Protein AF-A0A6M0FXW6-F1 (afdb_monomer_lite)

Secondary structure (DSSP, 8-state):
---------HHHHHHHHHHHHHHHHS-HHHHHHHIIIII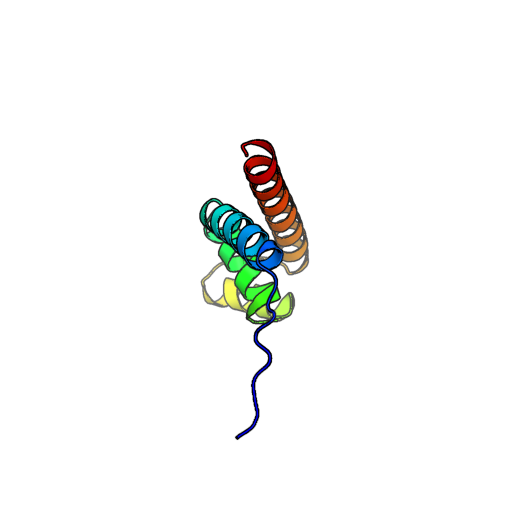S---HHHHHHHHHHTT----HHHHHHHHHHHHHHHHHHHHHHHT--

pLDDT: mean 86.93, std 16.91, range [36.88, 97.94]

Radius of gyration: 16.73 Å; chains: 1; bounding box: 37×25×51 Å

Sequence (85 aa):
MVDCNSNINADNQEESVHLHEALLQLPTEKRKLLSLRIVDDLSWKEIADYYRERGEKISAATLRKRHQRALNSLRELYIGLLHET

Structure (mmCIF, N/CA/C/O backbone):
data_AF-A0A6M0FXW6-F1
#
_entry.id   AF-A0A6M0FXW6-F1
#
loop_
_atom_site.group_PDB
_atom_site.id
_atom_site.type_symbol
_atom_site.label_atom_id
_atom_site.label_alt_id
_atom_site.label_comp_id
_atom_site.label_asym_id
_atom_site.label_entity_id
_atom_site.label_seq_id
_atom_site.pdbx_PDB_ins_code
_atom_site.Cartn_x
_atom_site.Cartn_y
_atom_site.Cartn_z
_atom_site.occupancy
_atom_site.B_iso_or_equiv
_atom_site.auth_seq_id
_atom_site.auth_comp_id
_atom_site.auth_asym_id
_atom_site.auth_atom_id
_atom_site.pdbx_PDB_model_num
ATOM 1 N N . MET A 1 1 ? -19.081 -16.197 -33.957 1.00 36.88 1 MET A N 1
ATOM 2 C CA . MET A 1 1 ? -17.615 -16.069 -33.868 1.00 36.88 1 MET A CA 1
ATOM 3 C C . MET A 1 1 ? -17.333 -14.588 -33.764 1.00 36.88 1 MET A C 1
ATOM 5 O O . MET A 1 1 ? -17.660 -13.874 -34.697 1.00 36.88 1 MET A O 1
ATOM 9 N N . VAL A 1 2 ? -16.925 -14.119 -32.586 1.00 51.72 2 VAL A N 1
ATOM 10 C CA . VAL A 1 2 ? -16.526 -12.723 -32.382 1.00 51.72 2 VAL A CA 1
ATOM 11 C C . VAL A 1 2 ? -15.011 -12.752 -32.354 1.00 51.72 2 VAL A C 1
ATOM 13 O O . VAL A 1 2 ? -14.430 -13.346 -31.447 1.00 51.72 2 VAL A O 1
ATOM 16 N N . ASP A 1 3 ? -14.398 -12.207 -33.395 1.00 45.22 3 ASP A N 1
ATOM 17 C CA . ASP A 1 3 ? -12.952 -12.101 -33.509 1.00 45.22 3 ASP A CA 1
ATOM 18 C C . ASP A 1 3 ? -12.450 -11.100 -32.465 1.00 45.22 3 ASP A C 1
ATOM 20 O O . ASP A 1 3 ? -12.628 -9.886 -32.583 1.00 45.22 3 ASP A O 1
ATOM 24 N N . CYS A 1 4 ? -11.851 -11.623 -31.396 1.00 50.75 4 CYS A N 1
ATOM 25 C CA . CYS A 1 4 ? -11.105 -10.824 -30.438 1.00 50.75 4 CYS A CA 1
ATOM 26 C C . CYS A 1 4 ? -9.837 -10.328 -31.138 1.00 50.75 4 CYS A C 1
ATOM 28 O O . CYS A 1 4 ? -8.866 -11.068 -31.287 1.00 50.75 4 CYS A O 1
ATOM 30 N N . ASN A 1 5 ? -9.878 -9.078 -31.599 1.00 49.62 5 ASN A N 1
ATOM 31 C CA . ASN A 1 5 ? -8.746 -8.358 -32.165 1.00 49.62 5 ASN A CA 1
ATOM 32 C C . ASN A 1 5 ? -7.667 -8.156 -31.085 1.00 49.62 5 ASN A C 1
ATOM 34 O O . ASN A 1 5 ? -7.644 -7.149 -30.377 1.00 49.62 5 ASN A O 1
ATOM 38 N N . SER A 1 6 ? -6.804 -9.157 -30.929 1.00 56.66 6 SER A N 1
ATOM 39 C CA . SER A 1 6 ? -5.640 -9.155 -30.048 1.00 56.66 6 SER A CA 1
ATOM 40 C C . SER A 1 6 ? -4.545 -8.262 -30.627 1.00 56.66 6 SER A C 1
ATOM 42 O O . SER A 1 6 ? -3.548 -8.749 -31.146 1.00 56.66 6 SER A O 1
ATOM 44 N N . ASN A 1 7 ? -4.727 -6.947 -30.532 1.00 49.19 7 ASN A N 1
ATOM 45 C CA . ASN A 1 7 ? -3.638 -5.986 -30.688 1.00 49.19 7 ASN A CA 1
ATOM 46 C C . ASN A 1 7 ? -3.304 -5.376 -29.319 1.00 49.19 7 ASN A C 1
ATOM 48 O O . ASN A 1 7 ? -3.421 -4.171 -29.105 1.00 49.19 7 ASN A O 1
ATOM 52 N N . ILE A 1 8 ? -2.971 -6.237 -28.350 1.00 54.62 8 ILE A N 1
ATOM 53 C CA . ILE A 1 8 ? -2.397 -5.799 -27.076 1.00 54.62 8 ILE A CA 1
ATOM 54 C C . ILE A 1 8 ? -0.896 -5.632 -27.320 1.00 54.62 8 ILE A C 1
ATOM 56 O O . ILE A 1 8 ? -0.157 -6.606 -27.420 1.00 54.62 8 ILE A O 1
ATOM 60 N N . ASN A 1 9 ? -0.519 -4.367 -27.504 1.00 52.22 9 ASN A N 1
ATOM 61 C CA . ASN A 1 9 ? 0.806 -3.843 -27.829 1.00 52.22 9 ASN A CA 1
ATOM 62 C C . ASN A 1 9 ? 1.942 -4.519 -27.042 1.00 52.22 9 ASN A C 1
ATOM 64 O O . ASN A 1 9 ? 1.886 -4.572 -25.815 1.00 52.22 9 ASN A O 1
ATOM 68 N N . ALA A 1 10 ? 2.996 -4.953 -27.739 1.00 52.38 10 ALA A N 1
ATOM 69 C CA . ALA A 1 10 ? 4.223 -5.493 -27.143 1.00 52.38 10 ALA A CA 1
ATOM 70 C C . ALA A 1 10 ? 4.872 -4.534 -26.116 1.00 52.38 10 ALA A C 1
ATOM 72 O O . ALA A 1 10 ? 5.403 -4.992 -25.111 1.00 52.38 10 ALA A O 1
ATOM 73 N N . ASP A 1 11 ? 4.710 -3.221 -26.301 1.00 53.25 11 ASP A N 1
ATOM 74 C CA . ASP A 1 11 ? 5.153 -2.169 -25.366 1.00 53.25 11 ASP A CA 1
ATOM 75 C C . ASP A 1 11 ? 4.523 -2.308 -23.964 1.00 53.25 11 ASP A C 1
ATOM 77 O O . ASP A 1 11 ? 5.191 -2.193 -22.940 1.00 53.25 11 ASP A O 1
ATOM 81 N N . ASN A 1 12 ? 3.232 -2.662 -23.895 1.00 58.53 12 ASN A N 1
ATOM 82 C CA . ASN A 1 12 ? 2.536 -2.861 -22.618 1.00 58.53 12 ASN A CA 1
ATOM 83 C C . ASN A 1 12 ? 3.029 -4.112 -21.876 1.00 58.53 12 ASN A C 1
ATOM 85 O O . ASN A 1 12 ? 2.860 -4.222 -20.660 1.00 58.53 12 ASN A O 1
ATOM 89 N N . GLN A 1 13 ? 3.579 -5.093 -22.598 1.00 62.50 13 GLN A N 1
ATOM 90 C CA . GLN A 1 13 ? 4.098 -6.310 -21.979 1.00 62.50 13 GLN A CA 1
ATOM 91 C C . GLN A 1 13 ? 5.420 -6.025 -21.270 1.00 62.50 13 GLN A C 1
ATOM 93 O O . GLN A 1 13 ? 5.604 -6.480 -20.144 1.00 62.50 13 GLN A O 1
ATOM 98 N N . GLU A 1 14 ? 6.297 -5.228 -21.878 1.00 66.19 14 GLU A N 1
ATOM 99 C CA . GLU A 1 14 ? 7.591 -4.865 -21.301 1.00 66.19 14 GLU A CA 1
ATOM 100 C C . GLU A 1 14 ? 7.440 -3.935 -20.085 1.00 66.19 14 GLU A C 1
ATOM 102 O O . GLU A 1 14 ? 8.039 -4.188 -19.036 1.00 66.19 14 GLU A O 1
ATOM 107 N N . GLU A 1 15 ? 6.546 -2.940 -20.145 1.00 73.75 15 GLU A N 1
ATOM 108 C CA . GLU A 1 15 ? 6.197 -2.122 -18.971 1.00 73.75 15 GLU A CA 1
ATOM 109 C C . GLU A 1 15 ? 5.628 -2.977 -17.825 1.00 73.75 15 GLU A C 1
ATOM 111 O O . GLU A 1 15 ? 5.980 -2.797 -16.653 1.00 73.75 15 GLU A O 1
ATOM 116 N N . SER A 1 16 ? 4.778 -3.958 -18.153 1.00 80.75 16 SER A N 1
ATOM 117 C CA . SER A 1 16 ? 4.207 -4.871 -17.161 1.00 80.75 16 SER A CA 1
ATOM 118 C C . SER A 1 16 ? 5.262 -5.769 -16.509 1.00 80.75 16 SER A C 1
ATOM 120 O O . SER A 1 16 ? 5.098 -6.119 -15.337 1.00 80.75 16 SER A O 1
ATOM 122 N N . VAL A 1 17 ? 6.319 -6.158 -17.230 1.00 87.75 17 VAL A N 1
ATOM 123 C CA . VAL A 1 17 ? 7.411 -6.986 -16.693 1.00 87.75 17 VAL A CA 1
ATOM 124 C C . VAL A 1 17 ? 8.240 -6.185 -15.692 1.00 87.75 17 VAL A C 1
ATOM 126 O O . VAL A 1 17 ? 8.375 -6.615 -14.544 1.00 87.75 17 VAL A O 1
ATOM 129 N N . HIS A 1 18 ? 8.696 -4.988 -16.066 1.00 89.50 18 HIS A N 1
ATOM 130 C CA . HIS A 1 18 ? 9.482 -4.129 -15.174 1.00 89.50 18 HIS A CA 1
ATOM 131 C C . HIS A 1 18 ? 8.691 -3.713 -13.928 1.00 89.50 18 HIS A C 1
ATOM 133 O O . HIS A 1 18 ? 9.223 -3.688 -12.816 1.00 89.50 18 HIS A O 1
ATOM 139 N N . LEU A 1 19 ? 7.389 -3.439 -14.071 1.00 90.25 19 LEU A N 1
ATOM 140 C CA . LEU A 1 19 ? 6.530 -3.133 -12.927 1.00 90.25 19 LEU A CA 1
ATOM 141 C C . LEU A 1 19 ? 6.378 -4.338 -11.991 1.00 90.25 19 LEU A C 1
ATOM 143 O O . LEU A 1 19 ? 6.416 -4.181 -10.766 1.00 90.25 19 LEU A O 1
ATOM 147 N N . HIS A 1 20 ? 6.201 -5.536 -12.551 1.00 91.25 20 HIS A N 1
ATOM 148 C CA . HIS A 1 20 ? 6.106 -6.760 -11.764 1.00 91.25 20 HIS A CA 1
ATOM 149 C C . HIS A 1 20 ? 7.402 -7.025 -10.993 1.00 91.25 20 HIS A C 1
ATOM 151 O O . HIS A 1 20 ? 7.360 -7.299 -9.793 1.00 91.25 20 HIS A O 1
ATOM 157 N N . GLU A 1 21 ? 8.551 -6.871 -11.642 1.00 93.44 21 GLU A N 1
ATOM 158 C CA . GLU A 1 21 ? 9.854 -7.037 -11.008 1.00 93.44 21 GLU A CA 1
ATOM 159 C C . GLU A 1 21 ? 10.097 -5.997 -9.904 1.00 93.44 21 GLU A C 1
ATOM 161 O O . GLU A 1 21 ? 10.454 -6.359 -8.779 1.00 93.44 21 GLU A O 1
ATOM 166 N N . ALA A 1 22 ? 9.778 -4.72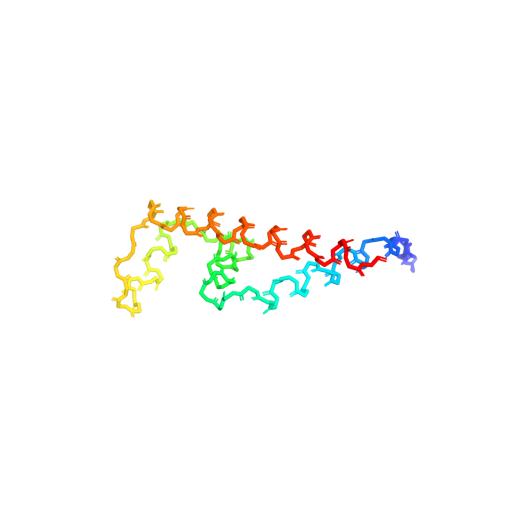4 -10.152 1.00 94.50 22 ALA A N 1
ATOM 167 C CA . ALA A 1 22 ? 9.850 -3.677 -9.134 1.00 94.50 22 ALA A CA 1
ATOM 168 C C . ALA A 1 22 ? 8.957 -3.990 -7.915 1.00 94.50 22 ALA A C 1
ATOM 170 O O . ALA A 1 22 ? 9.356 -3.785 -6.764 1.00 94.50 22 ALA A O 1
ATOM 171 N N . LEU A 1 23 ? 7.756 -4.542 -8.135 1.00 94.06 23 LEU A N 1
ATOM 172 C CA . LEU A 1 23 ? 6.877 -5.008 -7.058 1.00 94.06 23 LEU A CA 1
ATOM 173 C C . LEU A 1 23 ? 7.481 -6.185 -6.280 1.00 94.06 23 LEU A C 1
ATOM 175 O O . LEU A 1 23 ? 7.298 -6.259 -5.060 1.00 94.06 23 LEU A O 1
ATOM 179 N N . LEU A 1 24 ? 8.193 -7.097 -6.950 1.00 94.44 24 LEU A N 1
ATOM 180 C CA . LEU A 1 24 ? 8.861 -8.231 -6.308 1.00 94.44 24 LEU A CA 1
ATOM 181 C C . LEU A 1 24 ? 10.025 -7.796 -5.412 1.00 94.44 24 LEU A C 1
ATOM 183 O O . LEU A 1 24 ? 10.183 -8.362 -4.325 1.00 94.44 24 LEU A O 1
ATOM 187 N N . GLN A 1 25 ? 10.771 -6.770 -5.823 1.00 95.31 25 GLN A N 1
ATOM 188 C CA . GLN A 1 25 ? 11.875 -6.187 -5.054 1.00 95.31 25 GLN A CA 1
ATOM 189 C C . GLN A 1 25 ? 11.396 -5.321 -3.873 1.00 95.31 25 GLN A C 1
ATOM 191 O O . GLN A 1 25 ? 12.131 -5.090 -2.910 1.00 95.31 25 GLN A O 1
ATOM 196 N N . LEU A 1 26 ? 10.141 -4.862 -3.892 1.00 95.94 26 LEU A N 1
ATOM 197 C CA . LEU A 1 26 ? 9.582 -4.048 -2.819 1.00 95.94 26 LEU A CA 1
ATOM 198 C C . LEU A 1 26 ? 9.422 -4.863 -1.513 1.00 95.94 26 LEU A C 1
ATOM 200 O O . LEU A 1 26 ? 8.872 -5.973 -1.541 1.00 95.94 26 LEU A O 1
ATOM 204 N N . PRO A 1 27 ? 9.792 -4.311 -0.337 1.00 96.06 27 PRO A N 1
ATOM 205 C CA . PRO A 1 27 ? 9.588 -4.979 0.948 1.00 96.06 27 PRO A CA 1
ATOM 206 C C . PRO A 1 27 ? 8.150 -5.472 1.143 1.00 96.06 27 PRO A C 1
ATOM 208 O O . PRO A 1 27 ? 7.198 -4.754 0.820 1.00 96.06 27 PRO A O 1
ATOM 211 N N . THR A 1 28 ? 7.988 -6.664 1.724 1.00 95.06 28 THR A N 1
ATOM 212 C CA . THR A 1 28 ? 6.691 -7.352 1.866 1.00 95.06 28 THR A CA 1
ATOM 213 C C . THR A 1 28 ? 5.612 -6.467 2.484 1.00 95.06 28 THR A C 1
ATOM 215 O O . THR A 1 28 ? 4.514 -6.383 1.944 1.00 95.06 28 THR A O 1
ATOM 218 N N . GLU A 1 29 ? 5.935 -5.724 3.544 1.00 93.75 29 GLU A N 1
ATOM 219 C CA . GLU A 1 29 ? 4.993 -4.807 4.202 1.00 93.75 29 GLU A CA 1
ATOM 220 C C . GLU A 1 29 ? 4.506 -3.676 3.287 1.00 93.75 29 GLU A C 1
ATOM 222 O O . GLU A 1 29 ? 3.325 -3.328 3.275 1.00 93.75 29 GLU A O 1
ATOM 227 N N . LYS A 1 30 ? 5.404 -3.108 2.474 1.00 96.50 30 LYS A N 1
ATOM 228 C CA . L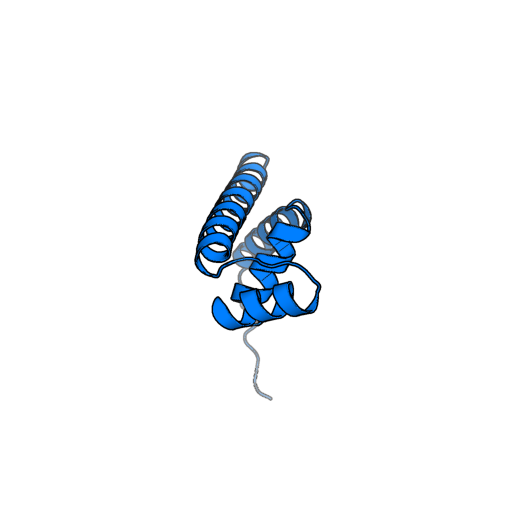YS A 1 30 ? 5.052 -2.052 1.516 1.00 96.50 30 LYS A CA 1
ATOM 229 C C . LYS A 1 30 ? 4.173 -2.618 0.404 1.00 96.50 30 LYS A C 1
ATOM 231 O O . LYS A 1 30 ? 3.136 -2.037 0.102 1.00 96.50 30 LYS A O 1
ATOM 236 N N . ARG A 1 31 ? 4.550 -3.770 -0.154 1.00 96.62 31 ARG A N 1
ATOM 237 C CA . ARG A 1 31 ? 3.777 -4.469 -1.189 1.00 96.62 31 ARG A CA 1
ATOM 238 C C . ARG A 1 31 ? 2.396 -4.879 -0.687 1.00 96.62 31 ARG A C 1
ATOM 240 O O . ARG A 1 31 ? 1.415 -4.663 -1.389 1.00 96.62 31 ARG A O 1
ATOM 247 N N . LYS A 1 32 ? 2.293 -5.390 0.543 1.00 96.19 32 LYS A N 1
ATOM 248 C CA . LYS A 1 32 ? 1.005 -5.740 1.151 1.00 96.19 32 LYS A CA 1
ATOM 249 C C . LYS A 1 32 ? 0.117 -4.511 1.321 1.00 96.19 32 LYS A C 1
ATOM 251 O O . LYS A 1 32 ? -1.054 -4.573 0.966 1.00 96.19 32 LYS A O 1
ATOM 256 N N . LEU A 1 33 ? 0.668 -3.392 1.794 1.00 97.19 33 LEU A N 1
ATOM 257 C CA . LEU A 1 33 ? -0.084 -2.143 1.916 1.00 97.19 33 LEU A CA 1
ATOM 258 C C . LEU A 1 33 ? -0.575 -1.616 0.558 1.00 97.19 33 LEU A C 1
ATOM 260 O O . LEU A 1 33 ? -1.704 -1.137 0.471 1.00 97.19 33 LEU A O 1
ATOM 264 N N . LEU A 1 34 ? 0.248 -1.710 -0.494 1.00 97.19 34 LEU A N 1
ATOM 265 C CA . LEU A 1 34 ? -0.168 -1.356 -1.855 1.00 97.19 34 LEU A CA 1
ATOM 266 C C . LEU A 1 34 ? -1.278 -2.285 -2.359 1.00 97.19 34 LEU A C 1
ATOM 268 O O . LEU A 1 34 ? -2.269 -1.791 -2.882 1.00 97.19 34 LEU A O 1
ATOM 272 N N . SER A 1 35 ? -1.161 -3.598 -2.136 1.00 96.31 35 SER A N 1
ATOM 273 C CA . SER A 1 35 ? -2.200 -4.576 -2.493 1.00 96.31 35 SER A CA 1
ATOM 274 C C . SER A 1 35 ? -3.532 -4.246 -1.824 1.00 96.31 35 SER A C 1
ATOM 276 O O . SER A 1 35 ? -4.532 -4.091 -2.514 1.00 96.31 35 SER A O 1
ATOM 278 N N . LEU A 1 36 ? -3.532 -4.044 -0.503 1.00 97.25 36 LEU A N 1
ATOM 279 C CA . LEU A 1 36 ? -4.750 -3.724 0.248 1.00 97.25 36 LEU A CA 1
ATOM 280 C C . LEU A 1 36 ? -5.411 -2.435 -0.257 1.00 97.25 36 LEU A C 1
ATOM 282 O O . LEU A 1 36 ? -6.632 -2.339 -0.297 1.00 97.25 36 LEU A O 1
ATOM 286 N N . ARG A 1 37 ? -4.613 -1.424 -0.628 1.00 97.81 37 ARG A N 1
ATOM 287 C CA . ARG A 1 37 ? -5.152 -0.130 -1.056 1.00 97.81 37 ARG A CA 1
ATOM 288 C C . ARG A 1 37 ? -5.593 -0.106 -2.517 1.00 97.81 37 ARG A C 1
ATOM 290 O O . ARG A 1 37 ? -6.569 0.574 -2.806 1.00 97.81 37 ARG A O 1
ATOM 297 N N . ILE A 1 38 ? -4.835 -0.728 -3.416 1.00 95.31 38 ILE A N 1
ATOM 298 C CA . ILE A 1 38 ? -4.979 -0.562 -4.871 1.00 95.31 38 ILE A CA 1
ATOM 299 C C . ILE A 1 38 ? -5.707 -1.753 -5.493 1.00 95.31 38 ILE A C 1
ATOM 301 O O . ILE A 1 38 ? -6.531 -1.555 -6.375 1.00 95.31 38 ILE A O 1
ATOM 305 N N . VAL A 1 39 ? -5.402 -2.974 -5.044 1.00 93.44 39 VAL A N 1
ATOM 306 C CA . VAL A 1 39 ? -5.986 -4.208 -5.596 1.00 93.44 39 VAL A CA 1
ATOM 307 C C . VAL A 1 39 ? -7.295 -4.537 -4.889 1.00 93.44 39 VAL A C 1
ATOM 309 O O . VAL A 1 39 ? -8.308 -4.743 -5.545 1.00 93.44 39 VAL A O 1
ATOM 312 N N . ASP A 1 40 ? -7.281 -4.522 -3.555 1.00 95.50 40 ASP A N 1
ATOM 313 C CA . ASP A 1 40 ? -8.461 -4.836 -2.739 1.00 95.50 40 ASP A CA 1
ATOM 314 C C . ASP A 1 40 ? -9.377 -3.605 -2.531 1.00 95.50 40 ASP A C 1
ATOM 316 O O . ASP A 1 40 ? -10.417 -3.712 -1.889 1.00 95.50 40 ASP A O 1
ATOM 320 N N . ASP A 1 41 ? -8.966 -2.432 -3.038 1.00 96.75 41 ASP A N 1
ATOM 321 C CA . ASP A 1 41 ? -9.614 -1.110 -2.916 1.00 96.75 41 ASP A CA 1
ATOM 322 C C . ASP A 1 41 ? -10.125 -0.751 -1.506 1.00 96.75 41 ASP A C 1
ATOM 324 O O . ASP A 1 41 ? -11.122 -0.051 -1.326 1.00 96.75 41 ASP A O 1
ATOM 328 N N . LEU A 1 42 ? -9.413 -1.190 -0.466 1.00 97.75 42 LEU A N 1
ATOM 329 C CA . LEU A 1 42 ? -9.803 -0.891 0.907 1.00 97.75 42 LEU A CA 1
ATOM 330 C C . LEU A 1 42 ? -9.543 0.578 1.251 1.00 97.75 42 LEU A C 1
ATOM 332 O O . LEU A 1 42 ? -8.495 1.163 0.939 1.00 97.75 42 LEU A O 1
ATOM 336 N N . SER A 1 43 ? -10.468 1.176 1.996 1.00 97.75 43 SER A N 1
ATOM 337 C CA . SER A 1 43 ? -10.288 2.506 2.563 1.00 97.75 43 SER A CA 1
ATOM 338 C C . SER A 1 43 ? -9.205 2.513 3.646 1.00 97.75 43 SER A C 1
ATOM 340 O O . SER A 1 43 ? -8.911 1.518 4.307 1.00 97.75 43 SER A O 1
ATOM 342 N N . TRP A 1 44 ? -8.641 3.689 3.935 1.00 97.62 44 TRP A N 1
ATOM 343 C CA . TRP A 1 44 ? -7.654 3.831 5.016 1.00 97.62 44 TRP A CA 1
ATOM 344 C C . TRP A 1 44 ? -8.169 3.407 6.391 1.00 97.62 44 TRP A C 1
ATOM 346 O O . TRP A 1 44 ? -7.364 3.079 7.262 1.00 97.62 44 TRP A O 1
ATOM 356 N N . LYS A 1 45 ? -9.488 3.475 6.598 1.00 97.12 45 LYS A N 1
ATOM 357 C CA . LYS A 1 45 ? -10.124 3.028 7.833 1.00 97.12 45 LYS A CA 1
ATOM 358 C C . LYS A 1 45 ? -10.145 1.501 7.887 1.00 97.12 45 LYS A C 1
ATOM 360 O O . LYS A 1 45 ? -9.657 0.952 8.863 1.00 97.12 45 LYS A O 1
ATOM 365 N N . GLU A 1 46 ? -10.596 0.845 6.821 1.00 97.94 46 GLU A N 1
ATOM 366 C CA . GLU A 1 46 ? -10.619 -0.622 6.724 1.00 97.94 46 GLU A CA 1
ATOM 367 C C . GLU A 1 46 ? -9.217 -1.219 6.830 1.00 97.94 46 GLU A C 1
ATOM 369 O O . GLU A 1 46 ? -9.012 -2.185 7.554 1.00 97.94 46 GLU A O 1
ATOM 374 N N . ILE A 1 47 ? -8.214 -0.593 6.209 1.00 97.50 47 ILE A N 1
ATOM 375 C CA . ILE A 1 47 ? -6.818 -1.024 6.359 1.00 97.50 47 ILE A CA 1
ATOM 376 C C . ILE A 1 47 ? -6.346 -0.842 7.813 1.00 97.50 47 ILE A C 1
ATOM 378 O O . ILE A 1 47 ? -5.656 -1.703 8.352 1.00 97.50 47 ILE A O 1
ATOM 382 N N . ALA A 1 48 ? -6.705 0.262 8.479 1.00 97.38 48 ALA A N 1
ATOM 383 C CA . ALA A 1 48 ? -6.356 0.464 9.889 1.00 97.38 48 ALA A CA 1
ATOM 384 C C . ALA A 1 48 ? -7.018 -0.575 10.805 1.00 97.38 48 ALA A C 1
ATOM 386 O O . ALA A 1 48 ? -6.389 -1.025 11.764 1.00 97.38 48 ALA A O 1
ATOM 387 N N . ASP A 1 49 ? -8.257 -0.958 10.506 1.00 96.94 49 ASP A N 1
ATOM 388 C CA . ASP A 1 49 ? -8.978 -2.000 11.229 1.00 96.94 49 ASP A CA 1
ATOM 389 C C . ASP A 1 49 ? -8.358 -3.388 10.954 1.00 96.94 49 ASP A C 1
ATOM 391 O O . ASP A 1 49 ? -8.066 -4.104 11.910 1.00 96.94 49 ASP A O 1
ATOM 395 N N . TYR A 1 50 ? -7.974 -3.695 9.707 1.00 96.00 50 TYR A N 1
ATOM 396 C CA . TYR A 1 50 ? -7.231 -4.911 9.332 1.00 96.00 50 TYR A CA 1
ATOM 397 C C . TYR A 1 50 ? -5.929 -5.083 10.133 1.00 96.00 50 TYR A C 1
ATOM 399 O O . TYR A 1 50 ? -5.636 -6.165 10.643 1.00 96.00 50 TYR A O 1
ATOM 407 N N . TYR A 1 51 ? -5.132 -4.019 10.283 1.00 95.69 51 TYR A N 1
ATOM 408 C CA . TYR A 1 51 ? -3.918 -4.077 11.108 1.00 95.69 51 TYR A CA 1
ATOM 409 C C . TYR A 1 51 ? -4.251 -4.1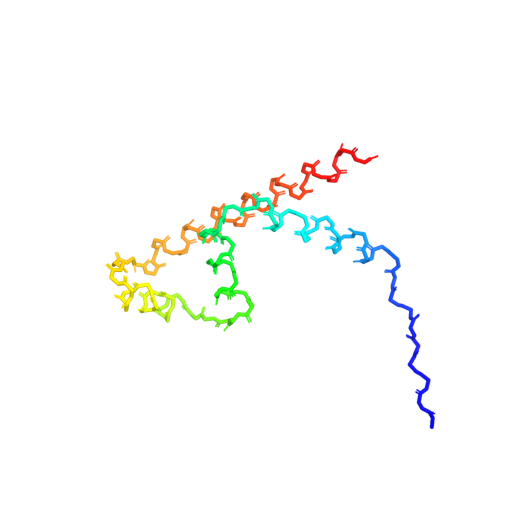97 12.601 1.00 95.69 51 TYR A C 1
ATOM 411 O O . TYR A 1 51 ? -3.589 -4.946 13.323 1.00 95.69 51 TYR A O 1
ATOM 419 N N . ARG A 1 52 ? -5.308 -3.520 13.069 1.00 96.00 52 ARG A N 1
ATOM 420 C CA . ARG A 1 52 ? -5.738 -3.573 14.473 1.00 96.00 52 ARG A CA 1
ATOM 421 C C . ARG A 1 52 ? -6.147 -4.982 14.891 1.00 96.00 52 ARG A C 1
ATOM 423 O O . ARG A 1 52 ? -5.763 -5.406 15.978 1.00 96.00 52 ARG A O 1
ATOM 430 N N . GLU A 1 53 ? -6.880 -5.699 14.045 1.00 95.88 53 GLU A N 1
ATOM 431 C CA . GLU A 1 53 ? -7.291 -7.092 14.283 1.00 95.88 53 GLU A CA 1
ATOM 432 C C . GLU A 1 53 ? -6.095 -8.042 14.430 1.00 95.88 53 GLU A C 1
ATOM 434 O O . GLU A 1 53 ? -6.171 -9.042 15.138 1.00 95.88 53 GLU A O 1
ATOM 439 N N . ARG A 1 54 ? -4.954 -7.690 13.831 1.00 93.56 54 ARG A N 1
ATOM 440 C CA . ARG A 1 54 ? -3.691 -8.437 13.915 1.00 93.56 54 ARG A CA 1
ATOM 441 C C . ARG A 1 54 ? -2.785 -7.974 15.063 1.00 93.56 54 ARG A C 1
ATOM 443 O O . ARG A 1 54 ? -1.653 -8.431 15.173 1.00 93.56 54 ARG A O 1
ATOM 450 N N . GLY A 1 55 ? -3.273 -7.073 15.919 1.00 95.75 55 GLY A N 1
ATOM 451 C CA . GLY A 1 55 ? -2.544 -6.537 17.072 1.00 95.75 55 GLY A CA 1
ATOM 452 C C . GLY A 1 55 ? -1.746 -5.259 16.792 1.00 95.75 55 GLY A C 1
ATOM 453 O O . GLY A 1 55 ? -1.136 -4.706 17.708 1.00 95.75 55 GLY A O 1
ATOM 454 N N . GLU A 1 56 ? -1.781 -4.730 15.568 1.00 93.44 56 GLU A N 1
ATOM 455 C CA . GLU A 1 56 ? -1.052 -3.523 15.182 1.00 93.44 56 GLU A CA 1
ATOM 456 C C . GLU A 1 56 ? -1.952 -2.281 15.203 1.00 93.44 56 GLU A C 1
ATOM 458 O O . GLU A 1 56 ? -2.808 -2.062 14.347 1.00 93.44 56 GLU A O 1
ATOM 463 N N . LYS A 1 57 ? -1.731 -1.387 16.170 1.00 94.00 57 LYS A N 1
ATOM 464 C CA . LYS A 1 57 ? -2.461 -0.112 16.245 1.00 94.00 57 LYS A CA 1
ATOM 465 C C . LYS A 1 57 ? -1.814 0.941 15.345 1.00 94.00 57 LYS A C 1
ATOM 467 O O . LYS A 1 57 ? -1.000 1.744 15.796 1.00 94.00 57 LYS A O 1
ATOM 472 N N . ILE A 1 58 ? -2.207 0.964 14.073 1.00 94.62 58 ILE A N 1
ATOM 473 C CA . ILE A 1 58 ? -1.732 1.952 13.096 1.00 94.62 58 ILE A CA 1
ATOM 474 C C . ILE A 1 58 ? -2.878 2.894 12.713 1.00 94.62 58 ILE A C 1
ATOM 476 O O . ILE A 1 58 ? -3.982 2.465 12.394 1.00 94.62 58 ILE A O 1
ATOM 480 N N . SER A 1 59 ? -2.620 4.204 12.732 1.00 96.00 59 SER A N 1
ATOM 481 C CA . SER A 1 59 ? -3.612 5.198 12.307 1.00 96.00 59 SER A CA 1
ATOM 482 C C . SER A 1 59 ? -3.733 5.280 10.779 1.00 96.00 59 SER A C 1
ATOM 484 O O . SER A 1 59 ? -2.748 5.110 10.055 1.00 96.00 59 SER A O 1
ATOM 486 N N . ALA A 1 60 ? -4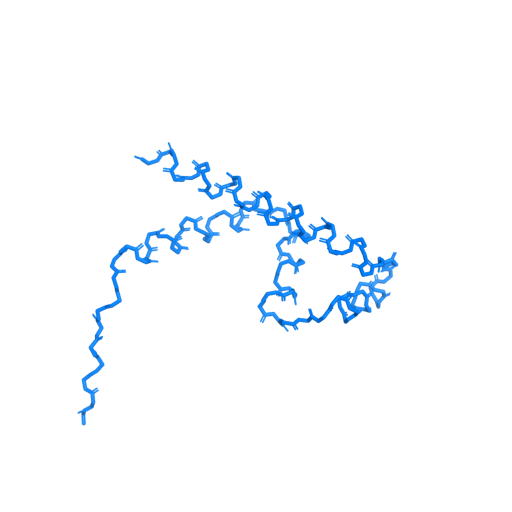.911 5.668 10.285 1.00 96.25 60 ALA A N 1
ATOM 487 C CA . ALA A 1 60 ? -5.136 5.960 8.866 1.00 96.25 60 ALA A CA 1
ATOM 488 C C . ALA A 1 60 ? -4.145 7.004 8.308 1.00 96.25 60 ALA A C 1
ATOM 490 O O . ALA A 1 60 ? -3.658 6.871 7.186 1.00 96.25 60 ALA A O 1
ATOM 491 N N . ALA A 1 61 ? -3.787 8.025 9.096 1.00 96.75 61 ALA A N 1
ATOM 492 C CA . ALA A 1 61 ? -2.806 9.035 8.696 1.00 96.75 61 ALA A CA 1
ATOM 493 C C . ALA A 1 61 ? -1.398 8.438 8.522 1.00 96.75 61 ALA A C 1
ATOM 495 O O . ALA A 1 61 ? -0.692 8.754 7.560 1.00 96.75 61 ALA A O 1
ATOM 496 N N . THR A 1 62 ? -1.001 7.532 9.420 1.00 96.50 62 THR A N 1
ATOM 497 C CA . THR A 1 62 ? 0.261 6.794 9.310 1.00 96.50 62 THR A CA 1
ATOM 498 C C . THR A 1 62 ? 0.262 5.896 8.074 1.00 96.50 62 THR A C 1
ATOM 500 O O . THR A 1 62 ? 1.259 5.878 7.350 1.00 96.50 62 THR A O 1
ATOM 503 N N . LEU A 1 63 ? -0.846 5.202 7.793 1.00 97.31 63 LEU A N 1
ATOM 504 C CA . LEU A 1 63 ? -0.992 4.357 6.603 1.00 97.31 63 LEU A CA 1
ATOM 505 C C . LEU A 1 63 ? -0.871 5.163 5.309 1.00 97.31 63 LEU A C 1
ATOM 507 O O . LEU A 1 63 ? -0.114 4.758 4.437 1.00 97.31 63 LEU A O 1
ATOM 511 N N . ARG A 1 64 ? -1.489 6.348 5.216 1.00 97.38 64 ARG A N 1
ATOM 512 C CA . ARG A 1 64 ? -1.326 7.250 4.056 1.00 97.38 64 ARG A CA 1
ATOM 513 C C . ARG A 1 64 ? 0.140 7.598 3.797 1.00 97.38 64 ARG A C 1
ATOM 515 O O . ARG A 1 64 ? 0.618 7.487 2.672 1.00 97.38 64 ARG A O 1
ATOM 522 N N . LYS A 1 65 ? 0.887 7.967 4.846 1.00 97.81 65 LYS A N 1
ATOM 523 C CA . LYS A 1 65 ? 2.329 8.257 4.726 1.00 97.81 65 LYS A CA 1
ATOM 524 C C . LYS A 1 65 ? 3.141 7.013 4.357 1.00 97.81 65 LYS A C 1
ATOM 526 O O . LYS A 1 65 ? 4.101 7.107 3.597 1.00 97.81 65 LYS A O 1
ATOM 531 N N . ARG A 1 66 ? 2.802 5.844 4.912 1.00 97.38 66 ARG A N 1
ATOM 532 C CA . ARG A 1 66 ? 3.446 4.568 4.554 1.00 97.38 66 ARG A CA 1
ATOM 533 C C . ARG A 1 66 ? 3.173 4.200 3.095 1.00 97.38 66 ARG A C 1
ATOM 535 O O . ARG A 1 66 ? 4.115 3.825 2.411 1.00 97.38 66 ARG A O 1
ATOM 542 N N . HIS A 1 67 ? 1.952 4.400 2.614 1.00 97.62 67 HIS A N 1
ATOM 543 C CA . HIS A 1 67 ? 1.570 4.181 1.224 1.00 97.62 67 HIS A CA 1
ATOM 544 C C . HIS A 1 67 ? 2.331 5.104 0.275 1.00 97.62 67 HIS A C 1
ATOM 546 O O . HIS A 1 67 ? 2.919 4.625 -0.685 1.00 97.62 67 HIS A O 1
ATOM 552 N N . GLN A 1 68 ? 2.420 6.403 0.582 1.00 97.88 68 GLN A N 1
ATOM 553 C CA . GLN A 1 68 ? 3.210 7.323 -0.240 1.00 97.88 68 GLN A CA 1
ATOM 554 C C . GLN A 1 68 ? 4.679 6.888 -0.328 1.00 97.88 68 GLN A C 1
ATOM 556 O O . GLN A 1 68 ? 5.266 6.887 -1.403 1.00 97.88 68 GLN A O 1
ATOM 561 N N . ARG A 1 69 ? 5.271 6.464 0.796 1.00 97.81 69 ARG A N 1
ATOM 562 C CA . ARG A 1 69 ? 6.640 5.929 0.810 1.00 97.81 69 ARG A CA 1
ATOM 563 C C . ARG A 1 69 ? 6.768 4.609 0.051 1.00 97.81 69 ARG A C 1
ATOM 565 O O . ARG A 1 69 ? 7.814 4.361 -0.532 1.00 97.81 69 ARG A O 1
ATOM 572 N N . ALA A 1 70 ? 5.738 3.766 0.068 1.00 97.62 70 ALA A N 1
ATOM 573 C CA . ALA A 1 70 ? 5.707 2.536 -0.712 1.00 97.62 70 ALA A CA 1
ATOM 574 C C . ALA A 1 70 ? 5.67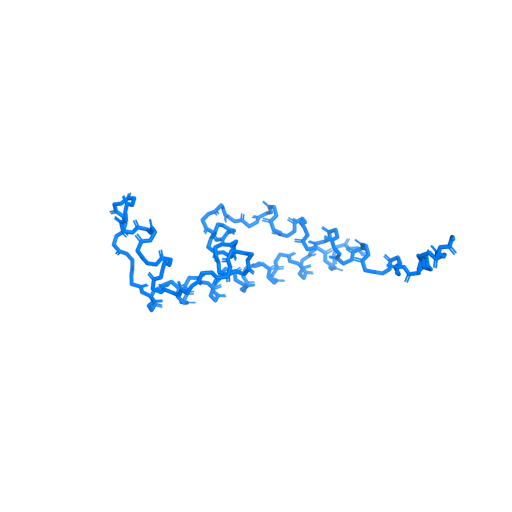4 2.828 -2.217 1.00 97.62 70 ALA A C 1
ATOM 576 O O . ALA A 1 70 ? 6.474 2.252 -2.944 1.00 97.62 70 ALA A O 1
ATOM 577 N N . LEU A 1 71 ? 4.834 3.771 -2.657 1.00 97.44 71 LEU A N 1
ATOM 578 C CA . LEU A 1 71 ? 4.781 4.221 -4.050 1.00 97.44 71 LEU A CA 1
ATOM 579 C C . LEU A 1 71 ? 6.093 4.858 -4.507 1.00 97.44 71 LEU A C 1
ATOM 581 O O . LEU A 1 71 ? 6.560 4.555 -5.598 1.00 97.44 71 LEU A O 1
ATOM 585 N N . ASN A 1 72 ? 6.704 5.708 -3.679 1.00 97.75 72 ASN A N 1
ATOM 586 C CA . ASN A 1 72 ? 7.991 6.316 -4.016 1.00 97.75 72 ASN A CA 1
ATOM 587 C C . ASN A 1 72 ? 9.073 5.245 -4.198 1.00 97.75 72 ASN A C 1
ATOM 589 O O . ASN A 1 72 ? 9.762 5.257 -5.208 1.00 97.75 72 ASN A O 1
ATOM 593 N N . SER A 1 73 ? 9.163 4.275 -3.282 1.00 97.00 73 SER A N 1
ATOM 594 C CA . SER A 1 73 ? 10.122 3.175 -3.429 1.00 97.00 73 SER A CA 1
ATOM 595 C C . SER A 1 73 ? 9.829 2.292 -4.639 1.00 97.00 73 SER A C 1
ATOM 597 O O . SER A 1 73 ? 10.758 1.877 -5.315 1.00 97.00 73 SER A O 1
ATOM 599 N N . LEU A 1 74 ? 8.557 2.013 -4.935 1.00 96.12 74 LEU A N 1
ATOM 600 C CA . LEU A 1 74 ? 8.196 1.265 -6.140 1.00 96.12 74 LEU A CA 1
ATOM 601 C C . LEU A 1 74 ? 8.636 2.014 -7.403 1.00 96.12 74 LEU A C 1
ATOM 603 O O . LEU A 1 74 ? 9.177 1.408 -8.320 1.00 96.12 74 LEU A O 1
ATOM 607 N N . ARG A 1 75 ? 8.441 3.335 -7.429 1.00 95.88 75 ARG A N 1
ATOM 608 C CA . ARG A 1 75 ? 8.863 4.191 -8.536 1.00 95.88 75 ARG A CA 1
ATOM 609 C C . ARG A 1 75 ? 10.379 4.202 -8.711 1.00 95.88 75 ARG A C 1
ATOM 611 O O . ARG A 1 75 ? 10.843 4.124 -9.838 1.00 95.88 75 ARG A O 1
ATOM 618 N N . GLU A 1 76 ? 11.129 4.309 -7.619 1.00 95.88 76 GLU A N 1
ATOM 619 C CA . GLU A 1 76 ? 12.597 4.268 -7.638 1.00 95.88 76 GLU A CA 1
ATOM 620 C C . GLU A 1 76 ? 13.105 2.941 -8.213 1.00 95.88 76 GLU A C 1
ATOM 622 O O . GLU A 1 76 ? 13.956 2.955 -9.096 1.00 95.88 76 GLU A O 1
ATOM 627 N N . LEU A 1 77 ? 12.533 1.813 -7.775 1.00 94.94 77 LEU A N 1
ATOM 628 C CA . LEU A 1 77 ? 12.871 0.485 -8.297 1.00 94.94 77 LEU A CA 1
ATOM 629 C C . LEU A 1 77 ? 12.530 0.359 -9.787 1.00 94.94 77 LEU A C 1
ATOM 631 O O . LEU A 1 77 ? 13.352 -0.100 -10.569 1.00 94.94 77 LEU A O 1
ATOM 635 N N . TYR A 1 78 ? 11.343 0.819 -10.186 1.00 94.25 78 TYR A N 1
ATOM 636 C CA . TYR A 1 78 ? 10.905 0.787 -11.580 1.00 94.25 78 TYR A CA 1
ATOM 637 C C . TYR A 1 78 ? 11.809 1.619 -12.501 1.00 94.25 78 TYR A C 1
ATOM 639 O O . TYR A 1 78 ? 12.215 1.146 -13.554 1.00 94.25 78 TYR A O 1
ATOM 647 N N . ILE A 1 79 ? 12.167 2.843 -12.093 1.00 93.62 79 ILE A N 1
ATOM 648 C CA . ILE A 1 79 ? 13.089 3.697 -12.859 1.00 93.62 79 ILE A CA 1
ATOM 649 C C . ILE A 1 79 ? 14.483 3.064 -12.934 1.00 93.62 79 ILE A C 1
ATOM 651 O O . ILE A 1 79 ? 15.121 3.148 -13.977 1.00 93.62 79 ILE A O 1
ATOM 655 N N . GLY A 1 80 ? 14.947 2.432 -11.850 1.00 92.88 80 GLY A N 1
ATOM 656 C CA . GLY A 1 80 ? 16.214 1.700 -11.843 1.00 92.88 80 GLY A CA 1
ATOM 657 C C . GLY A 1 80 ? 16.251 0.610 -12.911 1.00 92.88 80 GLY A C 1
ATOM 658 O O . GLY A 1 80 ? 17.185 0.575 -13.700 1.00 92.88 80 GLY A O 1
ATOM 659 N N . LEU A 1 81 ? 15.190 -0.196 -12.997 1.00 89.62 81 LEU A N 1
ATOM 660 C CA . LEU A 1 81 ? 15.068 -1.252 -14.004 1.00 89.62 81 LEU A CA 1
ATOM 661 C C . LEU A 1 81 ? 15.041 -0.701 -15.438 1.00 89.62 81 LEU A C 1
ATOM 663 O O . LEU A 1 81 ? 15.720 -1.235 -16.304 1.00 89.62 81 LEU A O 1
ATOM 667 N N . LEU A 1 82 ? 14.322 0.402 -15.679 1.00 86.56 82 LEU A N 1
ATOM 668 C CA . LEU A 1 82 ? 14.250 1.025 -17.008 1.00 86.56 82 LEU A CA 1
ATOM 669 C C . LEU A 1 82 ? 15.571 1.644 -17.485 1.00 86.56 82 LEU A C 1
ATOM 671 O O . LEU A 1 82 ? 15.747 1.853 -18.679 1.00 86.56 82 LEU A O 1
ATOM 675 N N . HIS A 1 83 ? 16.462 2.024 -16.568 1.00 81.56 83 HIS A N 1
ATOM 676 C CA . HIS A 1 83 ? 17.753 2.630 -16.909 1.00 81.56 83 HIS A CA 1
ATOM 677 C C . HIS A 1 83 ? 18.892 1.598 -17.023 1.00 81.56 83 HIS A C 1
ATOM 679 O O . HIS A 1 83 ? 20.013 1.982 -17.359 1.00 81.56 83 HIS A O 1
ATOM 685 N N . GLU A 1 84 ? 18.633 0.320 -16.726 1.00 60.81 84 GLU A N 1
ATOM 686 C CA . GLU A 1 84 ? 19.598 -0.784 -16.860 1.00 60.81 84 GLU A CA 1
ATOM 687 C C . GLU A 1 84 ? 19.482 -1.546 -18.200 1.00 60.81 84 GLU A C 1
ATOM 689 O O . GLU A 1 84 ? 20.373 -2.336 -18.521 1.00 60.81 84 GLU A O 1
ATOM 694 N N . THR A 1 85 ? 18.443 -1.273 -18.999 1.00 51.56 85 THR A N 1
ATOM 695 C CA . THR A 1 85 ? 18.234 -1.740 -20.390 1.00 51.56 85 THR A CA 1
ATOM 696 C C . THR A 1 85 ? 18.656 -0.708 -21.427 1.00 51.56 85 THR A C 1
ATOM 698 O O . THR A 1 85 ? 19.303 -1.107 -22.422 1.00 51.56 85 THR A O 1
#

Foldseek 3Di:
DDDPPPPPDPVVVVLVVLLVVLLVPQPPVLSVLCCVCPVVVDQLVRVQVVCVVVVDRDHSVNSVVSNVVSVVSSVVSSVVVVVVD